Protein AF-A0A821IT01-F1 (afdb_monomer_lite)

InterPro domains:
  IPR036397 Ribonuclease H superfamily [G3DSA:3.30.420.10] (2-64)

Secondary structure (DSSP, 8-state):
--EEPPP--GGGG----SSHHHHHHTT-------SPEEEEEE--EETTEEPPPEEEEEEEEP--

Organism: NCBI:txid392030

Sequence (64 aa):
MFDIDGVYNSQNDRIWAANRSEADINGGIRQKRKFPQNVMVWLGVCSKGVSPLVIFENGTVNHE

Radius of gyration: 18.76 Å; chains: 1; bounding box: 33×22×54 Å

pLDDT: mean 70.78, std 14.27, range [51.25, 96.38]

Foldseek 3Di:
DDWDQADDDPCLQDDDDPDQVRCVVVPHRDNDRAFTFAWDWDKDDDPVGIDPIDIDPPTDTDHD

Structure (mmCIF, N/CA/C/O backbone):
data_AF-A0A821IT01-F1
#
_entry.id   AF-A0A821IT01-F1
#
loop_
_atom_site.group_PDB
_atom_site.id
_atom_site.type_symbol
_atom_site.label_atom_id
_atom_site.label_alt_id
_atom_site.label_comp_id
_atom_site.label_asym_id
_atom_site.label_entity_id
_atom_site.label_seq_id
_atom_site.pdbx_PDB_ins_code
_atom_site.Cartn_x
_atom_site.Cartn_y
_atom_site.Cartn_z
_atom_site.occupancy
_atom_site.B_iso_or_equiv
_atom_site.auth_seq_id
_atom_site.auth_comp_id
_atom_site.auth_asym_id
_atom_site.auth_atom_id
_atom_site.pdbx_PDB_model_num
ATOM 1 N N . MET A 1 1 ? -2.460 -5.654 -5.312 1.00 51.25 1 MET A N 1
ATOM 2 C CA . MET A 1 1 ? -3.002 -4.564 -4.483 1.00 51.25 1 MET A CA 1
ATOM 3 C C . MET A 1 1 ? -1.864 -4.111 -3.587 1.00 51.25 1 MET A C 1
ATOM 5 O O . MET A 1 1 ? -1.250 -4.973 -2.969 1.00 51.25 1 MET A O 1
ATOM 9 N N . PHE A 1 2 ? -1.467 -2.841 -3.680 1.00 53.28 2 PHE A N 1
ATOM 10 C CA . PHE A 1 2 ? -0.359 -2.278 -2.906 1.00 53.28 2 PHE A CA 1
ATOM 11 C C . PHE A 1 2 ? -0.961 -1.378 -1.832 1.00 53.28 2 PHE A C 1
ATOM 13 O O . PHE A 1 2 ? -1.514 -0.329 -2.159 1.00 53.28 2 PHE A O 1
ATOM 20 N N . ASP A 1 3 ? -0.853 -1.808 -0.578 1.00 55.84 3 ASP A N 1
ATOM 21 C CA . ASP A 1 3 ? -1.430 -1.106 0.562 1.00 55.84 3 ASP A CA 1
ATOM 22 C C . ASP A 1 3 ? -0.295 -0.545 1.415 1.00 55.84 3 ASP A C 1
ATOM 24 O O . ASP A 1 3 ? 0.569 -1.303 1.860 1.00 55.84 3 ASP A O 1
ATOM 28 N N . ILE A 1 4 ? -0.303 0.759 1.685 1.00 58.47 4 ILE A N 1
ATOM 29 C CA . ILE A 1 4 ? 0.623 1.365 2.650 1.00 58.47 4 ILE A CA 1
ATOM 30 C C . ILE A 1 4 ? -0.041 1.392 4.025 1.00 58.47 4 ILE A C 1
ATOM 32 O O . ILE A 1 4 ? -1.266 1.560 4.116 1.00 58.47 4 ILE A O 1
ATOM 36 N N . ASP A 1 5 ? 0.722 1.139 5.091 1.00 60.28 5 ASP A N 1
ATOM 37 C CA . ASP A 1 5 ? 0.180 1.099 6.451 1.00 60.28 5 ASP A CA 1
ATOM 38 C C . ASP A 1 5 ? -0.658 2.354 6.720 1.00 60.28 5 ASP A C 1
ATOM 40 O O . ASP A 1 5 ? -0.233 3.481 6.471 1.00 60.28 5 ASP A O 1
ATOM 44 N N . GLY A 1 6 ? -1.909 2.136 7.137 1.00 57.03 6 GLY A N 1
ATOM 45 C CA . GLY A 1 6 ? -2.842 3.235 7.375 1.00 57.03 6 GLY A CA 1
ATOM 46 C C . GLY A 1 6 ? -2.339 4.118 8.516 1.00 57.03 6 GLY A C 1
ATOM 47 O O . GLY A 1 6 ? -1.630 3.652 9.408 1.00 57.03 6 GLY A O 1
ATOM 48 N N . VAL A 1 7 ? -2.723 5.393 8.517 1.00 57.66 7 VAL A N 1
ATOM 49 C CA . VAL A 1 7 ? -2.332 6.330 9.580 1.00 57.66 7 VAL A CA 1
ATOM 50 C C . VAL A 1 7 ? -2.848 5.830 10.936 1.00 57.66 7 VAL A C 1
ATOM 52 O O . VAL A 1 7 ? -4.026 5.486 11.072 1.00 57.66 7 VAL A O 1
ATOM 55 N N . TYR A 1 8 ? -1.979 5.812 11.956 1.00 54.62 8 TYR A N 1
ATOM 56 C CA . TYR A 1 8 ? -2.383 5.500 13.328 1.00 54.62 8 TYR A CA 1
ATOM 57 C C . TYR A 1 8 ? -3.417 6.528 13.811 1.00 54.62 8 TYR A C 1
ATOM 59 O O . TYR A 1 8 ? -3.106 7.704 13.995 1.00 54.62 8 TYR A O 1
ATOM 67 N N . ASN A 1 9 ? -4.655 6.079 14.019 1.00 58.59 9 ASN A N 1
ATOM 68 C CA . ASN A 1 9 ? -5.721 6.880 14.610 1.00 58.59 9 ASN A CA 1
ATOM 69 C C . ASN A 1 9 ? -6.028 6.339 16.009 1.00 58.59 9 ASN A C 1
ATOM 71 O O . ASN A 1 9 ? -6.593 5.255 16.141 1.00 58.59 9 ASN A O 1
ATOM 75 N N . SER A 1 10 ? -5.715 7.116 17.047 1.00 59.28 10 SER A N 1
ATOM 76 C CA . SER A 1 10 ? -5.971 6.765 18.454 1.00 59.28 10 SER A CA 1
ATOM 77 C C . SER A 1 10 ? -7.457 6.566 18.785 1.00 59.28 10 SER A C 1
ATOM 79 O O . SER A 1 10 ? -7.801 5.978 19.808 1.00 59.28 10 SER A O 1
ATOM 81 N N . GLN A 1 11 ? -8.370 7.012 17.916 1.00 59.22 11 GLN A N 1
ATOM 82 C CA . GLN A 1 11 ? -9.800 6.728 18.040 1.00 59.22 11 GLN A CA 1
ATOM 83 C C . GLN A 1 11 ? -10.179 5.305 17.588 1.00 59.22 11 GLN A C 1
ATOM 85 O O . GLN A 1 11 ? -11.271 4.847 17.925 1.00 59.22 11 GLN A O 1
ATOM 90 N N . ASN A 1 12 ? -9.309 4.588 16.862 1.00 54.88 12 ASN A N 1
ATOM 91 C CA . ASN A 1 12 ? -9.551 3.202 16.433 1.00 54.88 12 ASN A CA 1
ATOM 92 C C . ASN A 1 12 ? -9.448 2.181 17.575 1.00 54.88 12 ASN A C 1
ATOM 94 O O . ASN A 1 12 ? -9.848 1.036 17.382 1.00 54.88 12 ASN A O 1
ATOM 98 N N . ASP A 1 13 ? -8.989 2.601 18.755 1.00 55.97 13 ASP A N 1
ATOM 99 C CA . ASP A 1 13 ? -8.919 1.764 19.956 1.00 55.97 13 ASP A CA 1
ATOM 100 C C . ASP A 1 13 ? -10.211 1.823 20.801 1.00 55.97 13 ASP A C 1
ATOM 102 O O . ASP A 1 13 ? -10.340 1.118 21.805 1.00 55.97 13 ASP A O 1
ATOM 106 N N . ARG A 1 14 ? -11.198 2.653 20.418 1.00 58.31 14 ARG A N 1
ATOM 107 C CA . ARG A 1 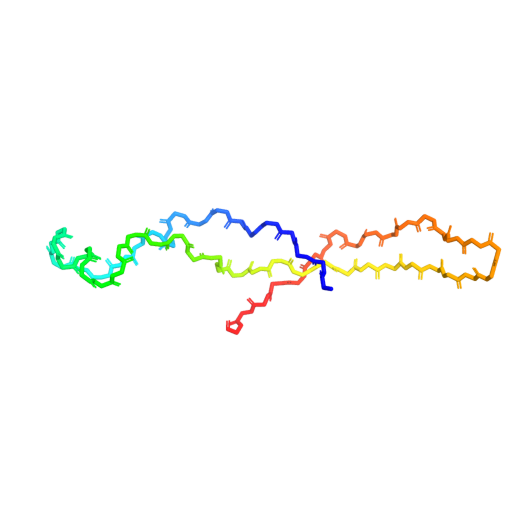14 ? -12.451 2.816 21.173 1.00 58.31 14 ARG A CA 1
ATOM 108 C C . ARG A 1 14 ? -13.500 1.788 20.756 1.00 58.31 14 ARG A C 1
ATOM 110 O O . ARG A 1 14 ? -14.170 1.933 19.737 1.00 58.31 14 ARG A O 1
ATOM 117 N N . ILE A 1 15 ? -13.685 0.790 21.608 1.00 63.28 15 ILE A N 1
ATOM 118 C CA . ILE A 1 15 ? -14.882 -0.055 21.65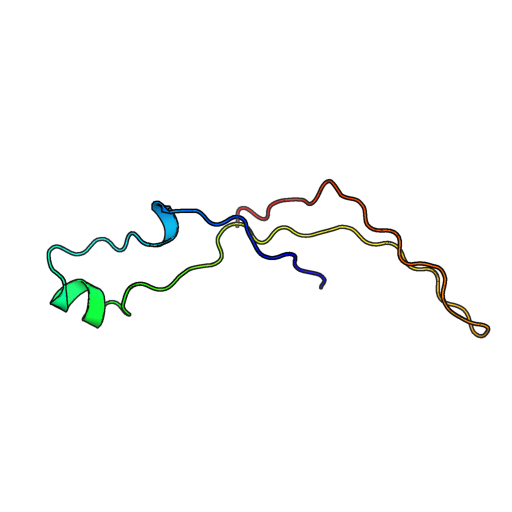5 1.00 63.28 15 ILE A CA 1
ATOM 119 C C . ILE A 1 15 ? -15.836 0.550 22.688 1.00 63.28 15 ILE A C 1
ATOM 121 O O . ILE A 1 15 ? -15.398 0.912 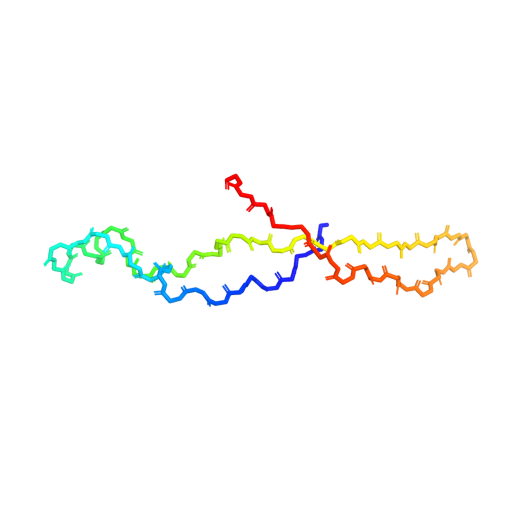23.780 1.00 63.28 15 ILE A O 1
ATOM 125 N N . TRP A 1 16 ? -17.124 0.675 22.363 1.00 62.94 16 TRP A N 1
ATOM 126 C CA . TRP A 1 16 ? -18.125 1.054 23.362 1.00 62.94 16 TRP A CA 1
ATOM 127 C C . TRP A 1 16 ? -18.344 -0.130 24.307 1.00 62.94 16 TRP A C 1
ATOM 129 O O . TRP A 1 16 ? -18.887 -1.155 23.902 1.00 62.94 16 TRP A O 1
ATOM 139 N N . ALA A 1 17 ? -17.878 0.004 25.543 1.00 69.94 17 ALA A N 1
ATOM 140 C CA . ALA A 1 17 ? -18.073 -0.965 26.610 1.00 69.94 17 ALA A CA 1
ATOM 141 C C . ALA A 1 17 ? -18.158 -0.208 27.937 1.00 69.94 17 ALA A C 1
ATOM 143 O O . ALA A 1 17 ? -17.389 0.728 28.166 1.00 69.94 17 ALA A O 1
ATOM 144 N N . ALA A 1 18 ? -19.076 -0.605 28.813 1.00 75.19 18 ALA A N 1
ATOM 145 C CA . ALA A 1 18 ? -19.216 -0.001 30.132 1.00 75.19 18 ALA A CA 1
ATOM 146 C C . ALA A 1 18 ? -18.075 -0.421 31.074 1.00 75.19 18 ALA A C 1
ATOM 148 O O . ALA A 1 18 ? -17.757 0.290 32.026 1.00 75.19 18 ALA A O 1
ATOM 149 N N . ASN A 1 19 ? -17.448 -1.576 30.821 1.00 78.81 19 ASN A N 1
ATOM 150 C CA . ASN A 1 19 ? -16.328 -2.094 31.604 1.00 78.81 19 ASN A CA 1
ATOM 151 C C . ASN A 1 19 ? -15.383 -2.984 30.774 1.00 78.81 19 ASN A C 1
ATOM 153 O O . ASN A 1 19 ? -15.654 -3.334 29.624 1.00 78.81 19 ASN A O 1
ATOM 157 N N . ARG A 1 20 ? -14.240 -3.350 31.369 1.00 71.12 20 ARG A N 1
ATOM 158 C CA . ARG A 1 20 ? -13.182 -4.103 30.684 1.00 71.12 20 ARG A CA 1
ATOM 159 C C . ARG A 1 20 ? -13.599 -5.525 30.296 1.00 71.12 20 ARG A C 1
ATOM 161 O O . ARG A 1 20 ? -13.262 -5.960 29.202 1.00 71.12 20 ARG A O 1
ATOM 168 N N . SER A 1 21 ? -14.354 -6.220 31.146 1.00 79.50 21 SER A N 1
ATOM 169 C CA . SER A 1 21 ? -14.850 -7.567 30.839 1.00 79.50 21 SER A CA 1
ATOM 170 C C . SER A 1 21 ? -15.769 -7.570 29.617 1.00 79.50 21 SER A C 1
ATOM 172 O O . SER A 1 21 ? -15.649 -8.443 28.765 1.00 79.50 21 SER A O 1
ATOM 174 N N . GLU A 1 22 ? -16.637 -6.566 29.486 1.00 77.56 22 GLU A N 1
ATOM 175 C CA . GLU A 1 22 ? -17.498 -6.389 28.314 1.00 77.56 22 GLU A CA 1
ATOM 176 C C . GLU A 1 22 ? -16.683 -6.075 27.047 1.00 77.56 22 GLU A C 1
ATOM 178 O O . GLU A 1 22 ? -16.957 -6.619 25.978 1.00 77.56 22 GLU A O 1
ATOM 183 N N . ALA A 1 23 ? -15.627 -5.265 27.169 1.00 72.62 23 ALA A N 1
ATOM 184 C CA . ALA A 1 23 ? -14.701 -4.995 26.069 1.00 72.62 23 ALA A CA 1
ATOM 185 C C . ALA A 1 23 ? -13.986 -6.269 25.578 1.00 72.62 23 ALA A C 1
ATOM 187 O O . ALA A 1 23 ? -13.855 -6.472 24.371 1.00 72.62 23 ALA A O 1
ATOM 188 N N . ASP A 1 24 ? -13.543 -7.132 26.496 1.00 74.94 24 ASP A N 1
ATOM 189 C CA . ASP A 1 24 ? -12.851 -8.381 26.163 1.00 74.94 24 ASP A CA 1
ATOM 190 C C . ASP A 1 24 ? -13.803 -9.412 25.520 1.00 74.94 24 ASP A C 1
ATOM 192 O O . ASP A 1 24 ? -13.426 -10.066 24.545 1.00 74.94 24 ASP A O 1
ATOM 196 N N . ILE A 1 25 ? -15.062 -9.490 25.975 1.00 76.62 25 ILE A N 1
ATOM 197 C CA . ILE A 1 25 ? -16.113 -10.334 25.368 1.00 76.62 25 ILE A CA 1
ATOM 198 C C . ILE A 1 25 ? -16.457 -9.866 23.947 1.00 76.62 25 ILE A C 1
ATOM 200 O O . ILE A 1 25 ? -16.604 -10.688 23.044 1.00 76.62 25 ILE A O 1
ATOM 204 N N . ASN A 1 26 ? -16.511 -8.551 23.714 1.00 69.38 26 ASN A N 1
ATOM 205 C CA . ASN A 1 26 ? -16.792 -7.957 22.400 1.00 69.38 26 ASN A CA 1
ATOM 206 C C . ASN A 1 26 ? -15.604 -8.025 21.415 1.00 69.38 26 ASN A C 1
ATOM 208 O O . ASN A 1 26 ? -15.617 -7.379 20.364 1.00 69.38 26 ASN A O 1
ATOM 212 N N . GLY A 1 27 ? -14.585 -8.832 21.724 1.00 67.44 27 GLY A N 1
ATOM 213 C CA . GLY A 1 27 ? -13.454 -9.114 20.843 1.00 67.44 27 GLY A CA 1
ATOM 214 C C . GLY A 1 27 ? -12.163 -8.379 21.198 1.00 67.44 27 GLY A C 1
ATOM 215 O O . GLY A 1 27 ? -11.196 -8.512 20.438 1.00 67.44 27 GLY A O 1
ATOM 216 N N . GLY A 1 28 ? -12.134 -7.660 22.327 1.00 63.44 28 GLY A N 1
ATOM 217 C CA . GLY A 1 28 ? -10.981 -6.912 22.825 1.00 63.44 28 GLY A CA 1
ATOM 218 C C . GLY A 1 28 ? -10.659 -5.666 21.998 1.00 63.44 28 GLY A C 1
ATOM 219 O O . GLY A 1 28 ? -11.264 -5.403 20.956 1.00 63.44 28 GLY A O 1
ATOM 220 N N . ILE A 1 29 ? -9.677 -4.879 22.453 1.00 59.59 29 ILE A N 1
ATOM 221 C CA . ILE A 1 29 ? -9.163 -3.745 21.671 1.00 59.59 29 ILE A CA 1
ATO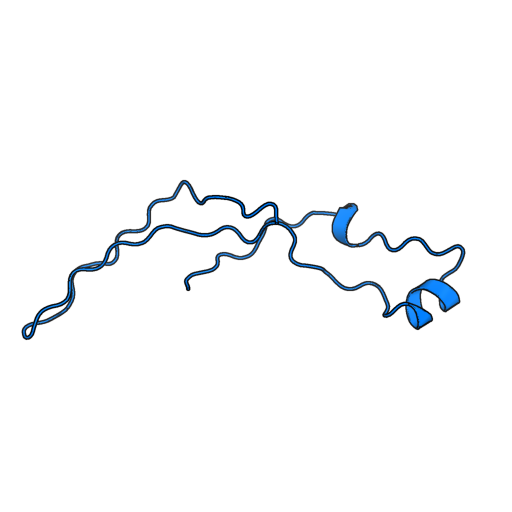M 222 C C . ILE A 1 29 ? -8.470 -4.335 20.446 1.00 59.59 29 ILE A C 1
ATOM 224 O O . ILE A 1 29 ? -7.384 -4.903 20.546 1.00 59.59 29 ILE A O 1
ATOM 228 N N . ARG A 1 30 ? -9.120 -4.235 19.290 1.00 57.81 30 ARG A N 1
ATOM 229 C CA . ARG A 1 30 ? -8.524 -4.597 18.008 1.00 57.81 30 ARG A CA 1
ATOM 230 C C . ARG A 1 30 ? -8.186 -3.316 17.283 1.00 57.81 30 ARG A C 1
ATOM 232 O O . ARG A 1 30 ? -9.095 -2.562 16.941 1.00 57.81 30 ARG A O 1
ATOM 239 N N . GLN A 1 31 ? -6.908 -3.115 16.982 1.00 56.91 31 GLN A N 1
ATOM 240 C CA . GLN A 1 31 ? -6.527 -2.120 15.992 1.00 56.91 31 GLN A CA 1
ATOM 241 C C . GLN A 1 31 ? -7.200 -2.488 14.670 1.00 56.91 31 GLN A C 1
ATOM 243 O O . GLN A 1 31 ? -6.820 -3.441 13.991 1.00 56.91 31 GLN A O 1
ATOM 248 N N . LYS A 1 32 ? -8.255 -1.754 14.318 1.00 58.19 32 LYS A N 1
ATOM 249 C CA . LYS A 1 32 ? -8.835 -1.814 12.981 1.00 58.19 32 LYS A CA 1
ATOM 250 C C . LYS A 1 32 ? -8.061 -0.845 12.101 1.00 58.19 32 LYS A C 1
ATOM 252 O O . LYS A 1 32 ? -7.980 0.344 12.411 1.00 58.19 32 LYS A O 1
ATOM 257 N N . ARG A 1 33 ? -7.528 -1.342 10.984 1.00 58.44 33 ARG A N 1
ATOM 258 C CA . ARG A 1 33 ? -6.986 -0.504 9.910 1.00 58.44 33 ARG A CA 1
ATOM 259 C C . ARG A 1 33 ? -8.158 0.244 9.268 1.00 58.44 33 ARG A C 1
ATOM 261 O O . ARG A 1 33 ? -8.810 -0.287 8.376 1.00 58.44 33 ARG A O 1
ATOM 268 N N . LYS A 1 34 ? -8.490 1.435 9.776 1.00 55.25 34 LYS A N 1
ATOM 269 C CA . LYS A 1 34 ? -9.412 2.350 9.088 1.00 55.25 34 LYS A CA 1
ATOM 270 C C . LYS A 1 34 ? -8.636 3.141 8.045 1.00 55.25 34 LYS A C 1
ATOM 272 O O . LYS A 1 34 ? -7.521 3.568 8.327 1.00 55.25 34 LYS A O 1
ATOM 277 N N . PHE A 1 35 ? -9.255 3.349 6.886 1.00 61.31 35 PHE A N 1
ATOM 278 C CA . PHE A 1 35 ? -8.699 4.116 5.769 1.00 61.31 35 PHE A CA 1
ATOM 279 C C . PHE A 1 35 ? -7.362 3.544 5.269 1.00 61.31 35 PHE A C 1
ATOM 281 O O . PHE A 1 35 ? -6.334 4.219 5.365 1.00 61.31 35 PHE A O 1
ATOM 288 N N . PRO A 1 36 ? -7.333 2.291 4.766 1.00 64.69 36 PRO A N 1
ATOM 289 C CA . PRO A 1 36 ? -6.162 1.832 4.033 1.00 64.69 36 PRO A CA 1
ATOM 290 C C . PRO A 1 36 ? -5.874 2.845 2.920 1.00 64.69 36 PRO A C 1
ATOM 292 O O . PRO A 1 36 ? -6.763 3.214 2.148 1.00 64.69 36 PRO A O 1
ATOM 295 N N . GLN A 1 37 ? -4.649 3.362 2.912 1.00 67.81 37 GLN A N 1
ATOM 296 C CA . GLN A 1 37 ? -4.202 4.246 1.853 1.00 67.81 37 GLN A CA 1
ATOM 297 C C . GLN A 1 37 ? -3.850 3.373 0.654 1.00 67.81 37 GLN A C 1
ATOM 299 O O . GLN A 1 37 ? -2.935 2.547 0.713 1.00 67.81 37 GLN A O 1
ATOM 304 N N . ASN A 1 38 ? -4.599 3.559 -0.427 1.00 72.12 38 ASN A N 1
ATOM 305 C CA . ASN A 1 38 ? -4.294 2.934 -1.701 1.00 72.12 38 ASN A CA 1
ATOM 306 C C . ASN A 1 38 ? -3.342 3.842 -2.457 1.00 72.12 38 ASN A C 1
ATOM 308 O O . ASN A 1 38 ? -3.610 5.035 -2.613 1.00 72.12 38 ASN A O 1
ATOM 312 N N . VAL A 1 39 ? -2.252 3.273 -2.955 1.00 76.25 39 VAL A N 1
ATOM 313 C CA . VAL A 1 39 ? -1.257 4.020 -3.717 1.00 76.25 39 VAL A CA 1
ATOM 314 C C . VAL A 1 39 ? -1.344 3.610 -5.178 1.00 76.25 39 VAL A C 1
ATOM 316 O O . VAL A 1 39 ? -1.384 2.423 -5.508 1.00 76.25 39 VAL A O 1
ATOM 319 N N . MET A 1 40 ? -1.384 4.598 -6.068 1.00 84.19 40 MET A N 1
ATOM 320 C CA . MET A 1 40 ? -1.310 4.329 -7.496 1.00 84.19 40 MET A CA 1
ATOM 321 C C . MET A 1 40 ? 0.142 4.034 -7.864 1.00 84.19 40 MET A C 1
ATOM 323 O O . MET A 1 40 ? 1.059 4.755 -7.470 1.00 84.19 40 MET A O 1
ATOM 327 N N . VAL A 1 41 ? 0.344 2.971 -8.635 1.00 85.81 41 VAL A N 1
ATOM 328 C CA . VAL A 1 41 ? 1.664 2.577 -9.123 1.00 85.81 41 VAL A CA 1
ATOM 329 C C . VAL A 1 41 ? 1.628 2.362 -10.626 1.00 85.81 41 VAL A C 1
ATOM 331 O O . VAL A 1 41 ? 0.630 1.890 -11.172 1.00 85.81 41 VAL A O 1
ATOM 334 N N . TRP A 1 42 ? 2.732 2.686 -11.291 1.00 89.50 42 TRP A N 1
ATOM 335 C CA . TRP A 1 42 ? 2.937 2.385 -12.701 1.00 89.50 42 TRP A CA 1
ATOM 336 C C . TRP A 1 42 ? 4.199 1.546 -12.890 1.00 89.50 42 TRP A C 1
ATOM 338 O O . TRP A 1 42 ? 5.246 1.821 -12.298 1.00 89.50 42 TRP A O 1
ATOM 348 N N . LEU A 1 43 ? 4.080 0.514 -13.725 1.00 93.88 43 LEU A N 1
ATOM 349 C CA . LEU A 1 43 ? 5.155 -0.407 -14.064 1.00 93.88 43 LEU A CA 1
ATOM 350 C C . LEU A 1 43 ? 5.022 -0.828 -15.529 1.00 93.88 43 LEU A C 1
ATOM 352 O O . LEU A 1 43 ? 3.979 -1.336 -15.942 1.00 93.88 43 LEU A O 1
ATOM 356 N N . GLY A 1 44 ? 6.088 -0.657 -16.303 1.00 94.44 44 GLY A N 1
ATOM 357 C CA . GLY A 1 44 ? 6.208 -1.213 -17.645 1.00 94.44 44 GLY A CA 1
ATOM 358 C C . GLY A 1 44 ? 6.889 -2.579 -17.608 1.00 94.44 44 GLY A C 1
ATOM 359 O O . GLY A 1 44 ? 7.959 -2.722 -17.016 1.00 94.44 44 GLY A O 1
ATOM 360 N N . VAL A 1 45 ? 6.301 -3.577 -18.272 1.00 96.38 45 VAL A N 1
ATOM 361 C CA . VAL A 1 45 ? 6.880 -4.925 -18.396 1.00 96.38 45 VAL A CA 1
ATOM 362 C C . VAL A 1 45 ? 6.988 -5.303 -19.869 1.00 96.38 45 VAL A C 1
ATOM 364 O O . VAL A 1 45 ? 6.047 -5.122 -20.639 1.00 96.38 45 VAL A O 1
ATOM 367 N N . CYS A 1 46 ? 8.136 -5.851 -20.263 1.00 95.19 46 CYS A N 1
ATOM 368 C CA . CYS A 1 46 ? 8.352 -6.425 -21.587 1.00 95.19 46 CYS A CA 1
ATOM 369 C C . CYS A 1 46 ? 9.186 -7.710 -21.489 1.00 95.19 46 CYS A C 1
ATOM 371 O O . CYS A 1 46 ? 9.741 -8.029 -20.439 1.00 95.19 46 CYS A O 1
ATOM 373 N N . SER A 1 47 ? 9.339 -8.432 -22.601 1.00 95.06 47 SER A N 1
ATOM 374 C CA . SER A 1 47 ? 10.145 -9.663 -22.650 1.00 95.06 47 SER A CA 1
ATOM 375 C C . SER A 1 47 ? 11.622 -9.465 -22.286 1.00 95.06 47 SER A C 1
ATOM 377 O O . SER A 1 47 ? 12.295 -10.427 -21.930 1.00 95.06 47 SER A O 1
ATOM 379 N N . LYS A 1 48 ? 12.134 -8.230 -22.366 1.00 95.19 48 LYS A N 1
ATOM 380 C CA . LYS A 1 48 ? 13.528 -7.880 -22.056 1.00 95.19 48 LYS A CA 1
ATOM 381 C C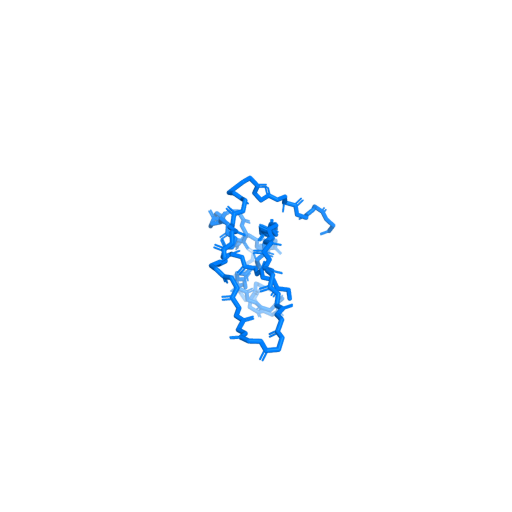 . LYS A 1 48 ? 13.736 -7.376 -20.627 1.00 95.19 48 LYS A C 1
ATOM 383 O O . LYS A 1 48 ? 14.881 -7.175 -20.236 1.00 95.19 48 LYS A O 1
ATOM 388 N N . GLY A 1 49 ? 12.667 -7.148 -19.864 1.00 93.38 49 GLY A N 1
ATOM 389 C CA . GLY A 1 49 ? 12.778 -6.667 -18.492 1.00 93.38 49 GLY A CA 1
ATOM 390 C C . GLY A 1 49 ? 11.639 -5.758 -18.046 1.00 93.38 49 GLY A C 1
ATOM 391 O O . GLY A 1 49 ? 10.597 -5.644 -18.697 1.00 93.38 49 GLY A O 1
ATOM 392 N N . VAL A 1 50 ? 11.875 -5.117 -16.904 1.00 96.12 50 VAL A N 1
ATOM 393 C CA . VAL A 1 50 ? 10.896 -4.340 -16.141 1.00 96.12 50 VAL A CA 1
ATOM 394 C C . VAL A 1 50 ? 11.432 -2.921 -15.937 1.00 96.12 50 VAL A C 1
ATOM 396 O O . VAL A 1 50 ? 12.625 -2.742 -15.690 1.00 96.12 50 VAL A O 1
ATOM 399 N N . SER A 1 51 ? 10.571 -1.910 -16.065 1.00 94.88 51 SER A N 1
ATOM 400 C CA . SER A 1 51 ? 10.936 -0.519 -15.777 1.00 94.88 51 SER A CA 1
ATOM 401 C C . SER A 1 51 ? 11.119 -0.288 -14.271 1.00 94.88 51 SER A C 1
ATOM 403 O O . SER A 1 51 ? 10.586 -1.048 -13.462 1.00 94.88 51 SER A O 1
ATOM 405 N N . PRO A 1 52 ? 11.788 0.800 -13.853 1.00 93.56 52 PRO A N 1
ATOM 406 C CA . PRO A 1 52 ? 11.664 1.283 -12.482 1.00 93.56 52 PRO A CA 1
ATOM 407 C C . PRO A 1 52 ? 10.189 1.474 -12.103 1.00 93.56 52 PRO A C 1
ATOM 409 O O . PRO A 1 52 ? 9.375 1.888 -12.936 1.00 93.56 52 PRO A O 1
ATOM 412 N N . LEU A 1 53 ? 9.851 1.145 -10.856 1.00 89.25 53 LEU A N 1
ATOM 413 C CA . LEU A 1 53 ? 8.511 1.332 -10.311 1.00 89.25 53 LEU A CA 1
ATOM 414 C C . LEU A 1 53 ? 8.279 2.820 -10.040 1.00 89.25 53 LEU A C 1
ATOM 416 O O . LEU A 1 53 ? 9.071 3.449 -9.339 1.00 89.25 53 LEU A O 1
ATOM 420 N N . VAL A 1 54 ? 7.184 3.366 -10.564 1.00 88.94 54 VAL A N 1
ATOM 421 C CA . VAL A 1 54 ? 6.760 4.740 -10.276 1.00 88.94 54 VAL A CA 1
ATOM 422 C C . VAL A 1 54 ? 5.621 4.693 -9.266 1.00 88.94 54 VAL A C 1
ATOM 424 O O . VAL A 1 54 ? 4.608 4.035 -9.507 1.00 88.94 54 VAL A O 1
ATOM 427 N N . ILE A 1 55 ? 5.799 5.384 -8.142 1.00 87.25 55 ILE A N 1
ATOM 428 C CA . ILE A 1 55 ? 4.819 5.495 -7.058 1.00 87.25 55 ILE A CA 1
ATOM 429 C C . ILE A 1 55 ? 4.255 6.916 -7.080 1.00 87.25 55 ILE A C 1
ATOM 431 O O . ILE A 1 55 ? 5.014 7.881 -7.025 1.00 87.25 55 ILE A O 1
ATOM 435 N N . PHE A 1 56 ? 2.933 7.054 -7.163 1.00 82.44 56 PHE A N 1
ATOM 436 C CA . PHE A 1 56 ? 2.270 8.354 -7.078 1.00 82.44 56 PHE A CA 1
ATOM 437 C C . PHE A 1 56 ? 1.868 8.614 -5.621 1.00 82.44 56 PHE A C 1
ATOM 439 O O . PHE A 1 56 ? 0.968 7.963 -5.099 1.00 82.44 56 PHE A O 1
ATOM 446 N N . GLU A 1 57 ? 2.552 9.553 -4.962 1.00 69.88 57 GLU A N 1
ATOM 447 C CA . GLU A 1 57 ? 2.505 9.756 -3.501 1.00 69.88 57 GLU A CA 1
ATOM 448 C C . GLU A 1 57 ? 1.145 10.231 -2.956 1.00 69.88 57 GLU A C 1
ATOM 450 O O . GLU A 1 57 ? 0.845 10.030 -1.779 1.00 69.88 57 GLU A O 1
ATOM 455 N N . ASN A 1 58 ? 0.277 10.790 -3.804 1.00 65.94 58 ASN A N 1
ATOM 456 C CA . ASN A 1 58 ? -1.089 11.146 -3.420 1.00 65.94 58 ASN A CA 1
ATOM 457 C C . ASN A 1 58 ? -1.988 9.903 -3.450 1.00 65.94 58 ASN A C 1
ATOM 459 O O . ASN A 1 58 ? -2.766 9.698 -4.383 1.00 65.94 58 ASN A O 1
ATOM 463 N N . GLY A 1 59 ? -1.852 9.056 -2.430 1.00 61.44 59 GLY A N 1
ATOM 464 C CA . GLY A 1 59 ? -2.739 7.919 -2.225 1.00 61.44 59 GLY A CA 1
ATOM 465 C C . GLY A 1 59 ? -4.189 8.355 -1.991 1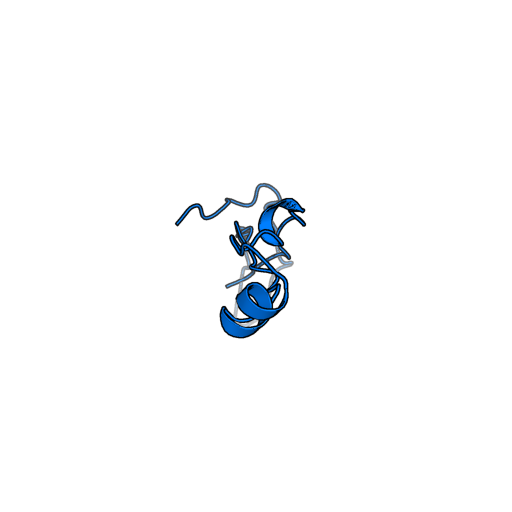.00 61.44 59 GLY A C 1
ATOM 466 O O . GLY A 1 59 ? -4.459 9.405 -1.408 1.00 61.44 59 GLY A O 1
ATOM 467 N N . THR A 1 60 ? -5.143 7.541 -2.436 1.00 60.28 60 THR A N 1
ATOM 468 C CA . THR A 1 60 ? -6.569 7.747 -2.154 1.00 60.28 60 THR A CA 1
ATOM 469 C C . THR A 1 60 ? -6.965 6.959 -0.913 1.00 60.28 60 THR A C 1
ATOM 471 O O . THR A 1 60 ? -6.604 5.788 -0.772 1.00 60.28 60 THR A O 1
ATOM 474 N N . VAL A 1 61 ? -7.733 7.581 -0.023 1.00 60.47 61 VAL A N 1
ATOM 475 C CA . VAL A 1 61 ? -8.322 6.912 1.142 1.00 60.47 61 VAL A CA 1
ATOM 476 C C . VAL A 1 61 ? -9.628 6.230 0.742 1.00 60.47 61 VAL A C 1
ATOM 478 O O . VAL A 1 61 ? -10.536 6.875 0.222 1.00 60.47 61 VAL A O 1
ATOM 481 N N . ASN A 1 62 ? -9.739 4.927 0.996 1.00 58.84 62 ASN A N 1
ATOM 482 C CA . ASN A 1 62 ? -11.027 4.244 0.895 1.00 58.84 62 ASN A CA 1
ATOM 483 C C . ASN A 1 62 ? -11.857 4.543 2.150 1.00 58.84 62 ASN A C 1
ATOM 485 O O . ASN A 1 62 ? -11.419 4.264 3.269 1.00 58.84 62 ASN A O 1
ATOM 489 N N . HIS A 1 63 ? -13.041 5.125 1.948 1.00 56.62 63 HIS A N 1
ATOM 490 C CA . HIS A 1 63 ? -13.996 5.487 3.002 1.00 56.62 63 HIS A CA 1
ATOM 491 C C . HIS A 1 63 ? -15.188 4.518 3.120 1.00 56.62 63 HIS A C 1
ATOM 493 O O . HIS A 1 63 ? -16.133 4.835 3.841 1.00 56.62 63 HIS A O 1
ATOM 499 N N . GLU A 1 64 ? -15.153 3.380 2.419 1.00 54.84 64 GLU A N 1
ATOM 500 C CA . GLU A 1 64 ? -16.164 2.313 2.534 1.00 54.84 64 GLU A CA 1
ATOM 501 C C . GLU A 1 64 ? -16.140 1.610 3.901 1.00 54.84 64 GLU A C 1
ATOM 503 O O . GLU A 1 64 ? -15.034 1.409 4.463 1.00 54.84 64 GLU A O 1
#